Protein AF-A0A377R016-F1 (afdb_monomer)

InterPro domains:
  IPR007436 Protein of unknown function DUF485 [PF04341] (24-110)
  IPR052959 Inner membrane-associated protein [PTHR38598] (18-114)

Radius of gyration: 26.68 Å; Cα contacts (8 Å, |Δi|>4): 31; chains: 1; bounding box: 74×25×72 Å

Mean predicted aligned error: 13.68 Å

pLDDT: mean 70.54, std 10.06, range [37.16, 86.94]

Sequence (119 aa):
MNTKNTDQKARQEQEKARAARVLAHPAFRAMARQKAWLGWGFSISVFAVYTAYIWIIGTSPQTLAAKVSPGGVTTWGIWVGMFVIVFSFLITLVYVWLANGKFEEMTQEAVRETLSGEK

Secondary structure (DSSP, 8-state):
--HHHHHHHHHHHHHHHHHHHHHHSHHHHHHHHHHHHHHHHHHHHHHHHHHHHHHHHHH-HHHHHSBSSTT-S-BHHHHHHHHHHHHHHHHHHHHHHHHHHHHHHHHHHHHHHHHHTT-

Organism: NCBI:txid265175

Structure (mmCIF, N/CA/C/O backbone):
data_AF-A0A377R016-F1
#
_entry.id   AF-A0A377R016-F1
#
loop_
_atom_site.group_PDB
_atom_site.id
_atom_site.type_symbol
_atom_site.label_atom_id
_atom_site.label_alt_id
_atom_site.label_comp_id
_atom_site.label_asym_id
_atom_site.label_entity_id
_atom_site.label_seq_id
_atom_site.pdbx_PDB_ins_code
_atom_site.Cartn_x
_atom_site.Cartn_y
_atom_site.Cartn_z
_atom_site.occupancy
_atom_site.B_iso_or_equiv
_atom_site.auth_seq_id
_atom_site.auth_comp_id
_atom_site.auth_asym_id
_atom_site.auth_atom_id
_atom_site.pdbx_PDB_model_num
ATOM 1 N N . MET A 1 1 ? 51.949 15.400 -20.022 1.00 55.50 1 MET A N 1
ATOM 2 C CA . MET A 1 1 ? 50.472 15.279 -20.015 1.00 55.50 1 MET A CA 1
ATOM 3 C C . MET A 1 1 ? 50.129 13.791 -20.052 1.00 55.50 1 MET A C 1
ATOM 5 O O . MET A 1 1 ? 50.694 13.093 -20.880 1.00 55.50 1 MET A O 1
ATOM 9 N N . ASN A 1 2 ? 49.340 13.278 -19.103 1.00 60.81 2 ASN A N 1
ATOM 10 C CA . ASN A 1 2 ? 49.176 11.835 -18.858 1.00 60.81 2 ASN A CA 1
ATOM 11 C C . ASN A 1 2 ? 48.079 11.220 -19.750 1.00 60.81 2 ASN A C 1
ATOM 13 O O . ASN A 1 2 ? 46.894 11.437 -19.505 1.00 60.81 2 ASN A O 1
ATOM 17 N N . THR A 1 3 ? 48.478 10.428 -20.746 1.00 69.69 3 THR A N 1
ATOM 18 C CA . THR A 1 3 ? 47.610 9.747 -21.727 1.00 69.69 3 THR A CA 1
ATOM 19 C C . THR A 1 3 ? 46.559 8.833 -21.096 1.00 69.69 3 THR A C 1
ATOM 21 O O . THR A 1 3 ? 45.429 8.794 -21.575 1.00 69.69 3 THR A O 1
ATOM 24 N N . LYS A 1 4 ? 46.857 8.188 -19.957 1.00 67.69 4 LYS A N 1
ATOM 25 C CA . LYS A 1 4 ? 45.878 7.339 -19.249 1.00 67.69 4 LYS A CA 1
ATOM 26 C C . LYS A 1 4 ? 44.661 8.122 -18.742 1.00 67.69 4 LYS A C 1
ATOM 28 O O . LYS A 1 4 ? 43.565 7.577 -18.676 1.00 67.69 4 LYS A O 1
ATOM 33 N N . ASN A 1 5 ? 44.847 9.396 -18.391 1.00 70.62 5 ASN A N 1
ATOM 34 C CA . ASN A 1 5 ? 43.780 10.246 -17.856 1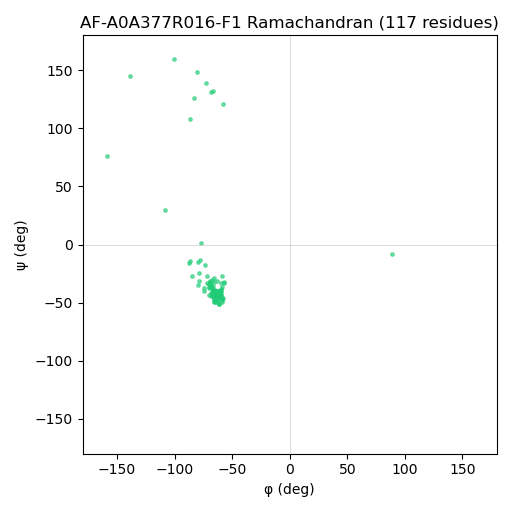.00 70.62 5 ASN A CA 1
ATOM 35 C C . ASN A 1 5 ? 42.867 10.772 -18.982 1.00 70.62 5 ASN A C 1
ATOM 37 O O . ASN A 1 5 ? 41.662 10.930 -18.798 1.00 70.62 5 ASN A O 1
ATOM 41 N N . THR A 1 6 ? 43.433 10.979 -20.175 1.00 77.94 6 THR A N 1
ATOM 42 C CA . THR A 1 6 ? 42.690 11.357 -21.384 1.00 77.94 6 THR A CA 1
ATOM 43 C C . THR A 1 6 ? 41.784 10.219 -21.859 1.00 77.94 6 THR A C 1
ATOM 45 O O . THR A 1 6 ? 40.603 10.449 -22.115 1.00 77.94 6 THR A O 1
ATOM 48 N N . ASP A 1 7 ? 42.291 8.982 -21.875 1.00 80.25 7 ASP A N 1
ATOM 49 C CA . ASP A 1 7 ? 41.506 7.803 -22.267 1.00 80.25 7 ASP A CA 1
ATOM 50 C C . ASP A 1 7 ? 40.399 7.464 -21.256 1.00 80.25 7 ASP A C 1
ATOM 52 O O . ASP A 1 7 ? 39.298 7.069 -21.645 1.00 80.25 7 ASP A O 1
ATOM 56 N N . GLN A 1 8 ? 40.649 7.648 -19.954 1.00 80.19 8 GLN A N 1
ATOM 57 C CA . GLN A 1 8 ? 39.619 7.474 -18.922 1.00 80.19 8 GLN A CA 1
ATOM 58 C C . GLN A 1 8 ? 38.514 8.531 -19.022 1.00 80.19 8 GLN A C 1
ATOM 60 O O . GLN A 1 8 ? 37.336 8.181 -18.922 1.00 80.19 8 GLN A O 1
ATOM 65 N N . LYS A 1 9 ? 38.866 9.798 -19.281 1.00 79.75 9 LYS A N 1
ATOM 66 C CA . LYS A 1 9 ? 37.877 10.856 -19.535 1.00 79.75 9 LYS A CA 1
ATOM 67 C C . LYS A 1 9 ? 37.029 10.563 -20.771 1.00 79.75 9 LYS A C 1
ATOM 69 O O . LYS A 1 9 ? 35.808 10.661 -20.689 1.00 79.75 9 LYS A O 1
ATOM 74 N N . ALA A 1 10 ? 37.648 10.142 -21.874 1.00 82.94 10 ALA A N 1
ATOM 75 C CA . ALA A 1 10 ? 36.932 9.806 -23.104 1.00 82.94 10 ALA A CA 1
ATOM 76 C C . ALA A 1 10 ? 35.955 8.630 -22.907 1.00 82.94 10 ALA A C 1
ATOM 78 O O . ALA A 1 10 ? 34.822 8.675 -23.389 1.00 82.94 10 ALA A O 1
ATOM 79 N N . ARG A 1 11 ? 36.349 7.601 -22.142 1.00 82.62 11 ARG A N 1
ATOM 80 C CA . ARG A 1 11 ? 35.460 6.482 -21.778 1.00 82.62 11 ARG A CA 1
ATOM 81 C C . ARG A 1 11 ? 34.303 6.927 -20.883 1.00 82.62 11 ARG A C 1
ATOM 83 O O . ARG A 1 11 ? 33.171 6.537 -21.144 1.00 82.62 11 ARG A O 1
ATOM 90 N N . GLN A 1 12 ? 34.555 7.782 -19.890 1.00 81.50 12 GLN A N 1
ATOM 91 C CA . GLN A 1 12 ? 33.501 8.331 -19.028 1.00 81.50 12 GLN A CA 1
ATOM 92 C C . GLN A 1 12 ? 32.507 9.211 -19.795 1.00 81.50 12 GLN A C 1
ATOM 94 O O . GLN A 1 12 ? 31.306 9.145 -19.541 1.00 81.50 12 GLN A O 1
ATOM 99 N N . GLU A 1 13 ? 32.975 10.033 -20.735 1.00 82.44 13 GLU A N 1
ATOM 100 C CA . GLU A 1 13 ? 32.094 10.832 -21.593 1.00 82.44 13 GLU A CA 1
ATOM 101 C C . GLU A 1 13 ? 31.264 9.949 -22.528 1.00 82.44 13 GLU A C 1
ATOM 103 O O . GLU A 1 13 ? 30.061 10.174 -22.670 1.00 82.44 13 GLU A O 1
ATOM 108 N N . GLN A 1 14 ? 31.857 8.893 -23.095 1.00 83.19 14 GLN A N 1
ATOM 109 C CA . GLN A 1 14 ? 31.119 7.916 -23.896 1.00 83.19 14 GLN A CA 1
ATOM 110 C C . GLN A 1 14 ? 30.087 7.134 -23.076 1.00 83.19 14 GLN A C 1
ATOM 112 O O . GLN A 1 14 ? 28.970 6.932 -23.552 1.00 83.19 14 GLN A O 1
ATOM 117 N N . GLU A 1 15 ? 30.412 6.714 -21.852 1.00 80.56 15 GLU A N 1
ATOM 118 C CA . GLU A 1 15 ? 29.458 6.049 -20.957 1.00 80.56 15 GLU A CA 1
ATOM 119 C C . GLU A 1 15 ? 28.306 6.976 -20.571 1.00 80.56 15 GLU A C 1
ATOM 121 O O . GLU A 1 15 ? 27.146 6.570 -20.651 1.00 80.56 15 GLU A O 1
ATOM 126 N N . LYS A 1 16 ? 28.591 8.244 -20.248 1.00 82.25 16 LYS A N 1
ATOM 127 C CA . LYS A 1 16 ? 27.555 9.252 -19.977 1.00 82.25 16 LYS A CA 1
ATOM 128 C C . LYS A 1 16 ? 26.672 9.506 -21.197 1.00 82.25 16 LYS A C 1
ATOM 130 O O . LYS A 1 16 ? 25.455 9.573 -21.052 1.00 82.25 16 LYS A O 1
ATOM 135 N N . ALA A 1 17 ? 27.250 9.598 -22.395 1.00 81.31 17 ALA A N 1
ATOM 136 C CA . ALA A 1 17 ? 26.498 9.784 -23.636 1.00 81.31 17 ALA A CA 1
ATOM 137 C C . ALA A 1 17 ? 25.632 8.559 -23.984 1.00 81.31 17 ALA A C 1
ATOM 139 O O . ALA A 1 17 ? 24.493 8.709 -24.434 1.00 81.31 17 ALA A O 1
ATOM 140 N N . ARG A 1 18 ? 26.136 7.342 -23.732 1.00 77.94 18 ARG A N 1
ATOM 141 C CA . ARG A 1 18 ? 25.364 6.096 -23.870 1.00 77.94 18 ARG A CA 1
ATOM 142 C C . ARG A 1 18 ? 24.221 6.035 -22.862 1.00 77.94 18 ARG A C 1
ATOM 144 O O . ARG A 1 18 ? 23.090 5.782 -23.266 1.00 77.94 18 ARG A O 1
ATOM 151 N N . ALA A 1 19 ? 24.483 6.335 -21.591 1.00 75.50 19 ALA A N 1
ATOM 152 C CA . ALA A 1 19 ? 23.454 6.404 -20.557 1.00 75.50 19 ALA A CA 1
ATOM 153 C C . ALA A 1 19 ? 22.379 7.443 -20.916 1.00 75.50 19 ALA A C 1
ATOM 155 O O . ALA A 1 19 ? 21.193 7.122 -20.910 1.00 75.50 19 ALA A O 1
ATOM 156 N N . ALA A 1 20 ? 22.777 8.647 -21.335 1.00 75.56 20 ALA A N 1
ATOM 157 C CA . ALA A 1 20 ? 21.854 9.697 -21.764 1.00 75.56 20 ALA A CA 1
ATOM 158 C C . ALA A 1 20 ? 20.984 9.272 -22.961 1.00 75.56 20 ALA A C 1
ATOM 160 O O . ALA A 1 20 ? 19.791 9.565 -22.975 1.00 75.56 20 ALA A O 1
ATOM 161 N N . ARG A 1 21 ? 21.538 8.530 -23.933 1.00 71.69 21 ARG A N 1
ATOM 162 C CA . ARG A 1 21 ? 20.762 7.955 -25.049 1.00 71.69 21 ARG A CA 1
ATOM 163 C C . ARG A 1 21 ? 19.737 6.921 -24.590 1.00 71.69 21 ARG A C 1
ATOM 165 O O . ARG A 1 21 ? 18.616 6.934 -25.088 1.00 71.69 21 ARG A O 1
ATOM 172 N N . VAL A 1 22 ? 20.100 6.054 -23.647 1.00 69.12 22 VAL A N 1
ATOM 173 C CA . VAL A 1 22 ? 19.178 5.058 -23.075 1.00 69.12 22 VAL A CA 1
ATOM 174 C C . VAL A 1 22 ? 18.053 5.748 -22.296 1.00 69.12 22 VAL A C 1
ATOM 176 O O . VAL A 1 22 ? 16.887 5.411 -22.479 1.00 69.12 22 VAL A O 1
ATOM 179 N N . LEU A 1 23 ? 18.379 6.769 -21.500 1.00 63.47 23 LEU A N 1
ATOM 180 C CA . LEU A 1 23 ? 17.412 7.587 -20.757 1.00 63.47 23 LEU A CA 1
ATOM 181 C C . LEU A 1 23 ? 16.488 8.415 -21.670 1.00 63.47 23 LEU A C 1
ATOM 183 O O . LEU A 1 23 ? 15.327 8.638 -21.326 1.00 63.47 23 LEU A O 1
ATOM 187 N N . ALA A 1 24 ? 16.979 8.857 -22.831 1.00 65.81 24 ALA A N 1
ATOM 188 C CA . ALA A 1 24 ? 16.192 9.578 -23.831 1.00 65.81 24 ALA A CA 1
ATOM 189 C C . ALA A 1 24 ? 15.284 8.659 -24.669 1.00 65.81 24 ALA A C 1
ATOM 191 O O . ALA A 1 24 ? 14.386 9.154 -25.354 1.00 65.81 24 ALA A O 1
ATOM 192 N N . HIS A 1 25 ? 15.491 7.338 -24.618 1.00 68.69 25 HIS A N 1
ATOM 193 C CA . HIS A 1 25 ? 14.709 6.393 -25.403 1.00 68.69 25 HIS A CA 1
ATOM 194 C C . HIS A 1 25 ? 13.244 6.376 -24.920 1.00 68.69 25 HIS A C 1
ATOM 196 O O . HIS A 1 25 ? 12.992 6.260 -23.714 1.00 68.69 25 HIS A O 1
ATOM 202 N N . PRO A 1 26 ? 12.251 6.456 -25.827 1.00 60.53 26 PRO A N 1
ATOM 203 C CA . PRO A 1 26 ? 10.831 6.524 -25.463 1.00 60.53 26 PRO A CA 1
ATOM 204 C C . PRO A 1 26 ? 10.372 5.340 -24.596 1.00 60.53 26 PRO A C 1
ATOM 206 O O . PRO A 1 26 ? 9.584 5.530 -23.671 1.00 60.53 26 PRO A O 1
ATOM 209 N N . ALA A 1 27 ? 10.959 4.157 -24.804 1.00 63.06 27 ALA A N 1
ATOM 210 C CA . ALA A 1 27 ? 10.735 2.968 -23.978 1.00 63.06 27 ALA A CA 1
ATOM 211 C C . ALA A 1 27 ? 11.098 3.175 -22.490 1.00 63.06 27 ALA A C 1
ATOM 213 O O . ALA A 1 27 ? 10.390 2.706 -21.601 1.00 63.06 27 ALA A O 1
ATOM 214 N N . PHE A 1 28 ? 12.161 3.931 -22.188 1.00 60.62 28 PHE A N 1
ATOM 215 C CA . PHE A 1 28 ? 12.591 4.201 -20.810 1.00 60.62 28 PHE A CA 1
ATOM 216 C C . PHE A 1 28 ? 11.680 5.211 -20.107 1.00 60.62 28 PHE A C 1
ATOM 218 O O . PHE A 1 28 ? 11.351 5.048 -18.930 1.00 60.62 28 PHE A O 1
ATOM 225 N N . ARG A 1 29 ? 11.199 6.227 -20.838 1.00 59.59 29 ARG A N 1
ATOM 226 C CA . ARG A 1 29 ? 10.188 7.168 -20.325 1.00 59.59 29 ARG A CA 1
ATOM 227 C C . ARG A 1 29 ? 8.842 6.487 -20.081 1.00 59.59 29 ARG A C 1
ATOM 229 O O . ARG A 1 29 ? 8.183 6.828 -19.100 1.00 59.59 29 ARG A O 1
ATOM 236 N N . ALA A 1 30 ? 8.456 5.522 -20.918 1.00 62.75 30 ALA A N 1
ATOM 237 C CA . ALA A 1 30 ? 7.263 4.704 -20.702 1.00 62.75 30 ALA A CA 1
ATOM 238 C C . ALA A 1 30 ? 7.383 3.866 -19.415 1.00 62.75 30 ALA A C 1
ATOM 240 O O . ALA A 1 30 ? 6.516 3.964 -18.547 1.00 62.75 30 ALA A O 1
ATOM 241 N N . MET A 1 31 ? 8.512 3.174 -19.216 1.00 60.94 31 MET A N 1
ATOM 242 C CA . MET A 1 31 ? 8.796 2.424 -17.981 1.00 60.94 31 MET A CA 1
ATOM 243 C C . MET A 1 31 ? 8.818 3.313 -16.725 1.00 60.94 31 MET A C 1
ATOM 245 O O . MET A 1 31 ? 8.278 2.945 -15.679 1.00 60.94 31 MET A O 1
ATOM 249 N N . ALA A 1 32 ? 9.416 4.506 -16.807 1.00 62.84 32 ALA A N 1
ATOM 250 C CA . ALA A 1 32 ? 9.461 5.445 -15.684 1.00 62.84 32 ALA A CA 1
ATOM 251 C C . ALA A 1 32 ? 8.066 5.988 -15.323 1.00 62.84 32 ALA A C 1
ATOM 253 O O . ALA A 1 32 ? 7.714 6.069 -14.144 1.00 62.84 32 ALA A O 1
ATOM 254 N N . ARG A 1 33 ? 7.242 6.316 -16.328 1.00 59.12 33 ARG A N 1
ATOM 255 C CA . ARG A 1 33 ? 5.868 6.805 -16.126 1.00 59.12 33 ARG A CA 1
ATOM 256 C C . ARG A 1 33 ? 4.944 5.706 -15.584 1.00 59.12 33 ARG A C 1
ATOM 258 O O . ARG A 1 33 ? 4.081 6.005 -14.762 1.00 59.12 33 ARG A O 1
ATOM 265 N N . GLN A 1 34 ? 5.183 4.450 -15.961 1.00 58.47 34 GLN A N 1
ATOM 266 C CA . GLN A 1 34 ? 4.497 3.271 -15.419 1.00 58.47 34 GLN A CA 1
ATOM 267 C C . GLN A 1 34 ? 4.816 3.042 -13.938 1.00 58.47 34 GLN A C 1
ATOM 269 O O . GLN A 1 34 ? 3.899 2.920 -13.126 1.00 58.47 34 GLN A O 1
ATOM 274 N N . LYS A 1 35 ? 6.100 3.071 -13.553 1.00 63.44 35 LYS A N 1
ATOM 275 C CA . LYS A 1 35 ? 6.500 2.972 -12.137 1.00 63.44 35 LYS A CA 1
ATOM 276 C C . LYS A 1 35 ? 5.912 4.103 -11.293 1.00 63.44 35 LYS A C 1
ATOM 278 O O . LYS A 1 35 ? 5.478 3.865 -10.169 1.00 63.44 35 LYS A O 1
ATOM 283 N N . ALA A 1 36 ? 5.862 5.317 -11.845 1.00 63.06 36 ALA A N 1
ATOM 284 C CA . ALA A 1 36 ? 5.291 6.472 -11.164 1.00 63.06 36 ALA A CA 1
ATOM 285 C C . ALA A 1 36 ? 3.778 6.327 -10.936 1.00 63.06 36 ALA A C 1
ATOM 287 O O . ALA A 1 36 ? 3.308 6.627 -9.844 1.00 63.06 36 ALA A O 1
ATOM 288 N N . TRP A 1 37 ? 3.018 5.833 -11.917 1.00 62.81 37 TRP A N 1
ATOM 289 C CA . TRP A 1 37 ? 1.575 5.616 -11.758 1.00 62.81 37 TRP A CA 1
ATOM 290 C C . TRP A 1 37 ? 1.243 4.496 -10.768 1.00 62.81 37 TRP A C 1
ATOM 292 O O . TRP A 1 37 ? 0.304 4.647 -9.986 1.00 62.81 37 TRP A O 1
ATOM 302 N N . LEU A 1 38 ? 2.037 3.419 -10.734 1.00 62.03 38 LEU A N 1
ATOM 303 C CA . LEU A 1 38 ? 1.882 2.389 -9.703 1.00 62.03 38 LEU A CA 1
ATOM 304 C C . LEU A 1 38 ? 2.198 2.913 -8.303 1.00 62.03 38 LEU A C 1
ATOM 306 O O . LEU A 1 38 ? 1.428 2.684 -7.371 1.00 62.03 38 LEU A O 1
ATOM 310 N N . GLY A 1 39 ? 3.301 3.651 -8.166 1.00 66.25 39 GLY A N 1
ATOM 311 C CA . GLY A 1 39 ? 3.685 4.252 -6.891 1.00 66.25 39 GLY A CA 1
ATOM 312 C C . GLY A 1 39 ? 2.642 5.248 -6.383 1.00 66.25 39 GLY A C 1
ATOM 313 O O . GLY A 1 39 ? 2.288 5.219 -5.207 1.00 66.25 39 GLY A O 1
ATOM 314 N N . TRP A 1 40 ? 2.089 6.084 -7.268 1.00 65.94 40 TRP A N 1
ATOM 315 C CA . TRP A 1 40 ? 1.061 7.063 -6.906 1.00 65.94 40 TRP A CA 1
ATOM 316 C C . TRP A 1 40 ? -0.264 6.417 -6.490 1.00 65.94 40 TRP A C 1
ATOM 318 O O . TRP A 1 40 ? -0.851 6.846 -5.497 1.00 65.94 40 TRP A O 1
ATOM 328 N N . GLY A 1 41 ? -0.716 5.368 -7.187 1.00 68.94 41 GLY A N 1
ATOM 329 C CA . GLY A 1 41 ? -1.932 4.639 -6.809 1.00 68.94 41 GLY A CA 1
ATOM 330 C C . GLY A 1 41 ? -1.824 4.007 -5.418 1.00 68.94 41 GLY A C 1
ATOM 331 O O . GLY A 1 41 ? -2.734 4.151 -4.598 1.00 68.94 41 GLY A O 1
ATOM 332 N N . PHE A 1 42 ? -0.681 3.384 -5.118 1.00 69.06 42 PHE A N 1
ATOM 333 C CA . PHE A 1 42 ? -0.401 2.834 -3.790 1.00 69.06 42 PHE A CA 1
ATOM 334 C C . PHE A 1 42 ? -0.357 3.925 -2.717 1.00 69.06 42 PHE A C 1
ATOM 336 O O . PHE A 1 42 ? -1.010 3.809 -1.680 1.00 69.06 42 PHE A O 1
ATOM 343 N N . SER A 1 43 ? 0.361 5.018 -2.990 1.00 73.06 43 SER A N 1
ATOM 344 C CA . SER A 1 43 ? 0.543 6.110 -2.034 1.00 73.06 43 SER A CA 1
ATOM 345 C C . SER A 1 43 ? -0.779 6.801 -1.682 1.00 73.06 43 SER A C 1
ATOM 347 O O . SER A 1 43 ? -1.022 7.073 -0.508 1.00 73.06 43 SER A O 1
ATOM 349 N N . ILE A 1 44 ? -1.658 7.039 -2.666 1.00 76.19 44 ILE A N 1
ATOM 350 C CA . ILE A 1 44 ? -3.003 7.594 -2.430 1.00 76.19 44 ILE A CA 1
ATOM 351 C C . ILE A 1 44 ? -3.876 6.602 -1.656 1.00 76.19 44 ILE A C 1
ATOM 353 O O . ILE A 1 44 ? -4.603 7.009 -0.753 1.00 76.19 44 ILE A O 1
ATOM 357 N N . SER A 1 45 ? -3.796 5.309 -1.975 1.00 73.88 45 SER A N 1
ATOM 358 C CA . SER A 1 45 ? -4.612 4.285 -1.311 1.00 73.88 45 SER A CA 1
ATOM 359 C C . SER A 1 45 ? -4.266 4.162 0.171 1.00 73.88 45 SER A C 1
ATOM 361 O O . SER A 1 45 ? -5.155 4.234 1.018 1.00 73.88 45 SER A O 1
ATOM 363 N N . VAL A 1 46 ? -2.974 4.046 0.501 1.00 76.19 46 VAL A N 1
ATOM 364 C CA . VAL A 1 46 ? -2.508 3.998 1.896 1.00 76.19 46 VAL A CA 1
ATOM 365 C C . VAL A 1 46 ? -2.891 5.279 2.638 1.00 76.19 46 VAL A C 1
ATOM 367 O O . VAL A 1 46 ? -3.382 5.204 3.764 1.00 76.19 46 VAL A O 1
ATOM 370 N N . PHE A 1 47 ? -2.738 6.444 1.997 1.00 83.31 47 PHE A N 1
ATOM 371 C CA . PHE A 1 47 ? -3.153 7.724 2.570 1.00 83.31 47 PHE A CA 1
ATOM 372 C C . PHE A 1 47 ? -4.656 7.749 2.887 1.00 83.31 47 PHE A C 1
ATOM 374 O O . PHE A 1 47 ? -5.033 8.050 4.015 1.00 83.31 47 PHE A O 1
ATOM 381 N N . ALA A 1 48 ? -5.511 7.357 1.939 1.00 79.06 48 ALA A N 1
ATOM 382 C CA . ALA A 1 48 ? -6.960 7.340 2.125 1.00 79.06 48 ALA A CA 1
ATOM 383 C C . ALA A 1 48 ? -7.398 6.400 3.262 1.00 79.06 48 ALA A C 1
ATOM 385 O O . ALA A 1 48 ? -8.212 6.792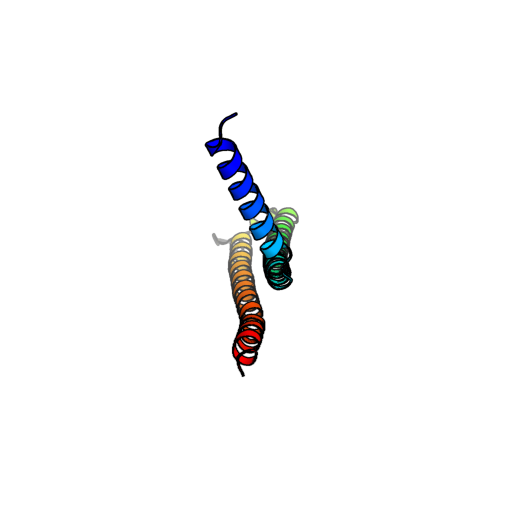 4.099 1.00 79.06 48 ALA A O 1
ATOM 386 N N . VAL A 1 49 ? -6.831 5.188 3.334 1.00 75.75 49 VAL A N 1
ATOM 387 C CA . VAL A 1 49 ? -7.123 4.224 4.411 1.00 75.75 49 VAL A CA 1
ATOM 388 C C . VAL A 1 49 ? -6.705 4.775 5.768 1.00 75.75 49 VAL A C 1
ATOM 390 O O . VAL A 1 49 ? -7.478 4.717 6.725 1.00 75.75 49 VAL A O 1
ATOM 393 N N . TYR A 1 50 ? -5.498 5.332 5.855 1.00 81.56 50 TYR A N 1
ATOM 394 C CA . TYR A 1 50 ? -4.966 5.857 7.106 1.00 81.56 50 TYR A CA 1
ATOM 395 C C . TYR A 1 50 ? -5.761 7.072 7.600 1.00 81.56 50 TYR A C 1
ATOM 397 O O . TYR A 1 50 ? -6.130 7.135 8.775 1.00 81.56 50 TYR A O 1
ATOM 405 N N . THR A 1 51 ? -6.099 8.001 6.701 1.00 81.69 51 THR A N 1
ATOM 406 C CA . THR A 1 51 ? -6.955 9.150 7.017 1.00 81.69 51 THR A CA 1
ATOM 407 C C . THR A 1 51 ? -8.343 8.704 7.468 1.00 81.69 51 THR A C 1
ATOM 409 O O . THR A 1 51 ? -8.819 9.193 8.491 1.00 81.69 51 THR A O 1
ATOM 412 N N . ALA A 1 52 ? -8.976 7.752 6.775 1.00 77.44 52 ALA A N 1
ATOM 413 C CA . ALA A 1 52 ? -10.279 7.220 7.177 1.00 77.44 52 ALA A CA 1
ATOM 414 C C . ALA A 1 52 ? -10.226 6.567 8.569 1.00 77.4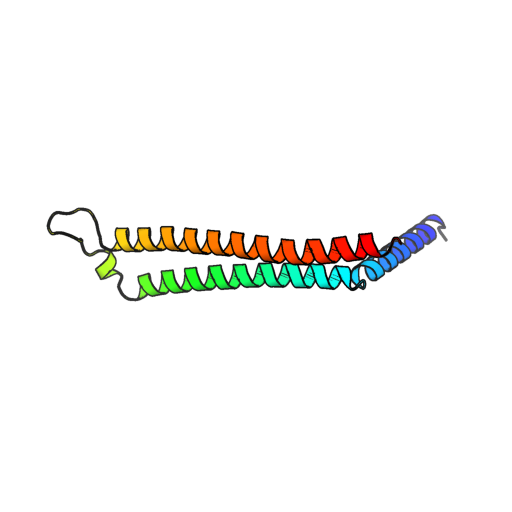4 52 ALA A C 1
ATOM 416 O O . ALA A 1 52 ? -11.091 6.824 9.405 1.00 77.44 52 ALA A O 1
ATOM 417 N N . TYR A 1 53 ? -9.183 5.781 8.850 1.00 74.88 53 TYR A N 1
ATOM 418 C CA . TYR A 1 53 ? -8.997 5.129 10.146 1.00 74.88 53 TYR A CA 1
ATOM 419 C C . TYR A 1 53 ? -8.839 6.132 11.295 1.00 74.88 53 TYR A C 1
ATOM 421 O O . TYR A 1 53 ? -9.550 6.043 12.299 1.00 74.88 53 TYR A O 1
ATOM 429 N N . ILE A 1 54 ? -7.949 7.118 11.140 1.00 81.12 54 ILE A N 1
ATOM 430 C CA . ILE A 1 54 ? -7.746 8.162 12.155 1.00 81.12 54 ILE A CA 1
ATOM 431 C C . ILE A 1 54 ? -9.018 8.978 12.358 1.00 81.12 54 ILE A C 1
ATOM 433 O O . ILE A 1 54 ? -9.351 9.310 13.495 1.00 81.12 54 ILE A O 1
ATOM 437 N N . TRP A 1 55 ? -9.737 9.295 11.281 1.00 81.62 55 TRP A N 1
ATOM 438 C CA . TRP A 1 55 ? -10.954 10.089 11.376 1.00 81.62 55 TRP A CA 1
ATOM 439 C C . TRP A 1 55 ? -12.039 9.370 12.186 1.00 81.62 55 TRP A C 1
ATOM 441 O O . TRP A 1 55 ? -12.615 9.975 13.089 1.00 81.62 55 TRP A O 1
ATOM 451 N N . ILE A 1 56 ? -12.221 8.062 11.960 1.00 73.19 56 ILE A N 1
ATOM 452 C CA . ILE A 1 56 ? -13.132 7.209 12.742 1.00 73.19 56 ILE A CA 1
ATOM 453 C C . ILE A 1 56 ? -12.756 7.21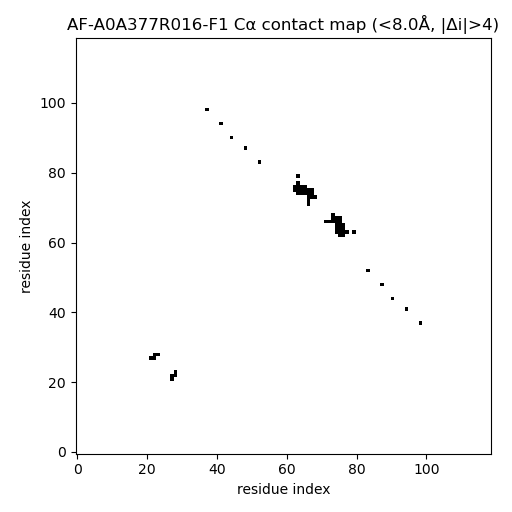8 14.231 1.00 73.19 56 ILE A C 1
ATOM 455 O O . ILE A 1 56 ? -13.622 7.425 15.085 1.00 73.19 56 ILE A O 1
ATOM 459 N N . ILE A 1 57 ? -11.468 7.044 14.554 1.00 73.38 57 ILE A N 1
ATOM 460 C CA . ILE A 1 57 ? -10.985 7.074 15.946 1.00 73.38 57 ILE A CA 1
ATOM 461 C C . ILE A 1 57 ? -11.227 8.446 16.586 1.00 73.38 57 ILE A C 1
ATOM 463 O O . ILE A 1 57 ? -11.651 8.524 17.740 1.00 73.38 57 ILE A O 1
ATOM 467 N N . GLY A 1 58 ? -10.960 9.521 15.844 1.00 77.69 58 GLY A N 1
ATOM 468 C CA . GLY A 1 58 ? -11.053 10.892 16.337 1.00 77.69 58 GLY A CA 1
ATOM 469 C C . GLY A 1 58 ? -12.483 11.340 16.629 1.00 77.69 58 GLY A C 1
ATOM 470 O O . GLY A 1 58 ? -12.695 12.108 17.565 1.00 77.69 58 GLY A O 1
ATOM 471 N N . THR A 1 59 ? -13.473 10.853 15.874 1.00 72.44 59 THR A N 1
ATOM 472 C CA . THR A 1 59 ? -14.864 11.292 16.049 1.00 72.44 59 THR A CA 1
ATOM 473 C C . THR A 1 59 ? -15.532 10.787 17.327 1.00 72.44 59 THR A C 1
ATOM 475 O O . THR A 1 59 ? -16.373 11.503 17.868 1.00 72.44 59 THR A O 1
ATOM 478 N N . SER A 1 60 ? -15.222 9.586 17.834 1.00 67.88 60 SER A N 1
ATOM 479 C CA . SER A 1 60 ? -15.925 9.045 19.016 1.00 67.88 60 SER A CA 1
ATOM 480 C C . SER A 1 60 ? -15.132 7.952 19.761 1.00 67.88 60 SER A C 1
ATOM 482 O O . SER A 1 60 ? -15.454 6.763 19.690 1.00 67.88 60 SER A O 1
ATOM 484 N N . PRO A 1 61 ? -14.103 8.315 20.544 1.00 69.38 61 PRO A N 1
ATOM 485 C CA . PRO A 1 61 ? -13.322 7.347 21.316 1.00 69.38 61 PRO A CA 1
ATOM 486 C C . PRO A 1 61 ? -14.140 6.656 22.422 1.00 69.38 61 PRO A C 1
ATOM 488 O O . PRO A 1 61 ? -13.883 5.495 22.743 1.00 69.38 61 PRO A O 1
ATOM 491 N N . GLN A 1 62 ? -15.167 7.317 22.977 1.00 68.94 62 GLN A N 1
ATOM 492 C CA . GLN A 1 62 ? -16.000 6.719 24.030 1.00 68.94 62 GLN A CA 1
ATOM 493 C C . GLN A 1 62 ? -16.879 5.577 23.503 1.00 68.94 62 GLN A C 1
ATOM 495 O O . GLN A 1 62 ? -17.113 4.608 24.223 1.00 68.94 62 GLN A O 1
ATOM 500 N N . THR A 1 63 ? -17.316 5.632 22.239 1.00 66.75 63 THR A N 1
ATOM 501 C CA . THR A 1 63 ? -18.055 4.521 21.620 1.00 66.75 63 THR A CA 1
ATOM 502 C C . THR A 1 63 ? -17.173 3.305 21.382 1.00 66.75 63 THR A C 1
ATOM 504 O O . THR A 1 63 ? -17.660 2.193 21.537 1.00 66.75 63 THR A O 1
ATOM 507 N N . LEU A 1 64 ? -15.872 3.465 21.099 1.00 63.62 64 LEU A N 1
ATOM 508 C CA . LEU A 1 64 ? -14.963 2.312 21.007 1.00 63.62 64 LEU A CA 1
ATOM 509 C C . LEU A 1 64 ? -14.746 1.627 22.362 1.00 63.62 64 LEU A C 1
ATOM 511 O O . LEU A 1 64 ? -14.539 0.415 22.397 1.00 63.62 64 LEU A O 1
ATOM 515 N N . ALA A 1 65 ? -14.803 2.385 23.461 1.00 67.06 65 ALA A N 1
ATOM 516 C CA . ALA A 1 65 ? -14.724 1.856 24.823 1.00 67.06 65 ALA A CA 1
ATOM 517 C C . ALA A 1 65 ? -16.059 1.266 25.318 1.00 67.06 65 ALA A C 1
ATOM 519 O O . ALA A 1 65 ? -16.082 0.533 26.310 1.00 67.06 65 ALA A O 1
ATOM 520 N N . ALA A 1 66 ? -17.169 1.554 24.630 1.00 75.44 66 ALA A N 1
ATOM 521 C CA . ALA A 1 66 ? -18.474 1.019 24.976 1.00 75.44 66 ALA A CA 1
ATOM 522 C C . ALA A 1 66 ? -18.526 -0.495 24.721 1.00 75.44 66 ALA A C 1
ATOM 524 O O . ALA A 1 66 ? -18.155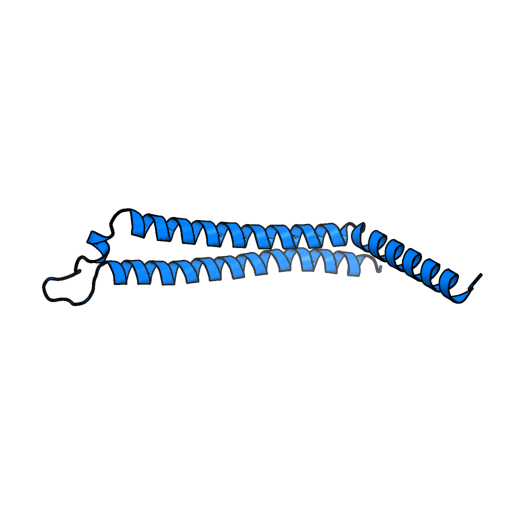 -1.003 23.656 1.00 75.44 66 ALA A O 1
ATOM 525 N N . LYS A 1 67 ? -19.004 -1.226 25.729 1.00 78.06 67 LYS A N 1
ATOM 526 C CA . LYS A 1 67 ? -19.220 -2.673 25.657 1.00 78.06 67 LYS A CA 1
ATOM 527 C C . LYS A 1 67 ? -20.428 -2.967 24.772 1.00 78.06 67 LYS A C 1
ATOM 529 O O . LYS A 1 67 ? -21.444 -2.284 24.868 1.00 78.06 67 LYS A O 1
ATOM 534 N N . VAL A 1 68 ? -20.321 -4.003 23.943 1.00 75.00 68 VAL A N 1
ATOM 535 C CA . VAL A 1 68 ? -21.396 -4.412 23.020 1.00 75.00 68 VAL A CA 1
ATOM 536 C C . VAL A 1 68 ? -22.568 -5.063 23.769 1.00 75.00 68 VAL A C 1
ATOM 538 O O . VAL A 1 68 ? -23.705 -4.975 23.323 1.00 75.00 68 VAL A O 1
ATOM 541 N N . SER A 1 69 ? -22.311 -5.679 24.930 1.00 75.12 69 SER A N 1
ATOM 542 C CA . SER A 1 69 ? -23.326 -6.318 25.779 1.00 75.12 69 SER A CA 1
ATOM 543 C C . SER A 1 69 ? -23.084 -6.020 27.264 1.00 75.12 69 SER A C 1
ATOM 545 O O . SER A 1 69 ? -21.920 -6.009 27.688 1.00 75.12 69 SER A O 1
ATOM 547 N N . PRO A 1 70 ? -24.139 -5.859 28.092 1.00 69.00 70 PRO A N 1
ATOM 548 C CA . PRO A 1 70 ? -24.005 -5.843 29.547 1.00 69.00 70 PRO A CA 1
ATOM 549 C C . PRO A 1 70 ? -23.355 -7.156 30.015 1.00 69.00 70 PRO A C 1
ATOM 551 O O . PRO A 1 70 ? -23.850 -8.236 29.708 1.00 69.00 70 PRO A O 1
ATOM 554 N N . GLY A 1 71 ? -22.202 -7.073 30.686 1.00 70.44 71 GLY A N 1
ATOM 555 C CA . GLY A 1 71 ? -21.420 -8.235 31.146 1.00 70.44 71 GLY A CA 1
ATOM 556 C C . GLY A 1 71 ? -20.393 -8.795 30.148 1.00 70.44 71 GLY A C 1
ATOM 557 O O . GLY A 1 71 ? -19.564 -9.616 30.531 1.00 70.44 71 GLY A O 1
ATOM 558 N N . GLY A 1 72 ? -20.387 -8.328 28.897 1.00 69.69 72 GLY A N 1
ATOM 559 C CA . GLY A 1 72 ? -19.413 -8.748 27.887 1.00 69.69 72 GLY A CA 1
ATOM 560 C C . GLY A 1 72 ? -18.067 -8.027 28.009 1.00 69.69 72 GLY A C 1
ATOM 561 O O . GLY A 1 72 ? -17.998 -6.859 28.395 1.00 69.69 72 GLY A O 1
ATOM 562 N N . VAL A 1 73 ? -16.986 -8.716 27.637 1.00 72.81 73 VAL A N 1
ATOM 563 C CA . VAL A 1 73 ? -15.632 -8.133 27.539 1.00 72.81 73 VAL A CA 1
ATOM 564 C C . VAL A 1 73 ? -15.364 -7.486 26.174 1.00 72.81 73 VAL A C 1
ATOM 566 O O . VAL A 1 73 ? -14.418 -6.716 26.034 1.00 72.81 73 VAL A O 1
ATOM 569 N N . THR A 1 74 ? -16.204 -7.765 25.173 1.00 78.12 74 THR A N 1
ATOM 570 C CA . THR A 1 74 ? -16.032 -7.281 23.799 1.00 78.12 74 THR A CA 1
ATOM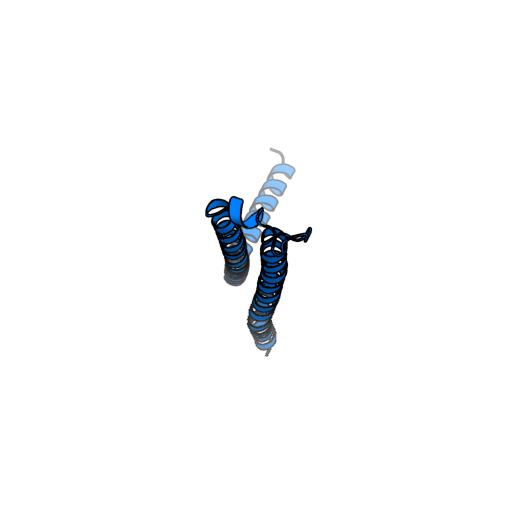 571 C C . THR A 1 74 ? -16.584 -5.867 23.633 1.00 78.12 74 THR A C 1
ATOM 573 O O . THR A 1 74 ? -17.751 -5.596 23.936 1.00 78.12 74 THR A O 1
ATOM 576 N N . THR A 1 75 ? -15.751 -4.961 23.125 1.00 84.50 75 THR A N 1
ATOM 577 C CA . THR A 1 75 ? -16.119 -3.570 22.855 1.00 84.50 75 THR A CA 1
ATOM 578 C C . THR A 1 75 ? -16.418 -3.343 21.379 1.00 84.50 75 THR A C 1
ATOM 580 O O . THR A 1 75 ? -15.977 -4.103 20.510 1.00 84.50 75 THR A O 1
ATOM 583 N N . TRP A 1 76 ? -17.146 -2.270 21.075 1.00 81.44 76 TRP A N 1
ATOM 584 C CA . TRP A 1 76 ? -17.355 -1.837 19.691 1.00 81.44 76 TRP A CA 1
ATOM 585 C C . TRP A 1 76 ? -16.034 -1.540 18.974 1.00 81.44 76 TRP A C 1
ATOM 587 O O . TRP A 1 76 ? -15.931 -1.754 17.768 1.00 81.44 76 TRP A O 1
ATOM 597 N N . GLY A 1 77 ? -14.990 -1.152 19.715 1.00 78.31 77 GLY A N 1
ATOM 598 C CA . GLY A 1 77 ? -13.651 -0.978 19.163 1.00 78.31 77 GLY A CA 1
ATOM 599 C C . GLY A 1 77 ? -13.062 -2.246 18.541 1.00 78.31 77 GLY A C 1
ATOM 600 O O . GLY A 1 77 ? -12.375 -2.147 17.529 1.00 78.31 77 GLY A O 1
ATOM 601 N N . ILE A 1 78 ? -13.375 -3.436 19.068 1.00 82.31 78 ILE A N 1
ATOM 602 C CA . ILE A 1 78 ? -12.904 -4.709 18.494 1.00 82.31 78 ILE A CA 1
ATOM 603 C C . ILE A 1 78 ? -13.564 -4.970 17.135 1.00 82.31 78 ILE A C 1
ATOM 605 O O . ILE A 1 78 ? -12.885 -5.359 16.188 1.00 82.31 78 ILE A O 1
ATOM 609 N N . TRP A 1 79 ? -14.866 -4.707 17.011 1.00 82.12 79 TRP A N 1
ATOM 610 C CA . TRP A 1 79 ? -15.586 -4.842 15.741 1.00 82.12 79 TRP A CA 1
ATOM 611 C C . TRP A 1 79 ? -15.090 -3.856 14.689 1.00 82.12 79 TRP A C 1
ATOM 613 O O . TRP A 1 79 ? -14.842 -4.245 13.548 1.00 82.12 79 TRP A O 1
ATOM 623 N N . VAL A 1 80 ? -14.888 -2.599 15.084 1.00 79.00 80 VAL A N 1
ATOM 624 C CA . VAL A 1 80 ? -14.330 -1.569 14.200 1.00 79.00 80 VAL A CA 1
ATOM 625 C C . VAL A 1 80 ? -12.904 -1.935 13.783 1.00 79.00 80 VAL A C 1
ATOM 627 O O . VAL A 1 80 ? -12.584 -1.878 12.599 1.00 79.00 80 VAL A O 1
ATOM 630 N N . GLY A 1 81 ? -12.061 -2.382 14.718 1.00 80.00 81 GLY A N 1
ATOM 631 C CA . GLY A 1 81 ? -10.703 -2.839 14.416 1.00 80.00 81 GLY A CA 1
ATOM 632 C C . GLY A 1 81 ? -10.686 -4.019 13.442 1.00 80.00 81 GLY A C 1
ATOM 633 O O . GLY A 1 81 ? -9.936 -4.011 12.469 1.00 80.00 81 GLY A O 1
ATOM 634 N N . MET A 1 82 ? -11.566 -4.999 13.639 1.00 86.19 82 MET A N 1
ATOM 635 C CA . MET A 1 82 ? -11.710 -6.144 12.740 1.00 86.19 82 MET A CA 1
ATOM 636 C C . MET A 1 82 ? -12.181 -5.728 11.342 1.00 86.19 82 MET A C 1
ATOM 638 O O . MET A 1 82 ? -11.621 -6.194 10.349 1.00 86.19 82 MET A O 1
ATOM 642 N N . PHE A 1 83 ? -13.144 -4.808 11.249 1.00 83.38 83 PHE A N 1
ATOM 643 C CA . PHE A 1 83 ? -13.563 -4.230 9.972 1.00 83.38 83 PHE A CA 1
ATOM 644 C C . PHE A 1 83 ? -12.389 -3.558 9.249 1.00 83.38 83 PHE A C 1
ATOM 646 O O . PHE A 1 83 ? -12.173 -3.816 8.068 1.00 83.38 83 PHE A O 1
ATOM 653 N N . VAL A 1 84 ? -11.584 -2.763 9.959 1.00 80.75 84 VAL A N 1
ATOM 654 C CA . VAL A 1 84 ? -10.406 -2.085 9.393 1.00 80.75 84 VAL A CA 1
ATOM 655 C C . VAL A 1 84 ? -9.367 -3.088 8.891 1.00 80.75 84 VAL A C 1
ATOM 657 O O . VAL A 1 84 ? -8.812 -2.889 7.812 1.00 80.75 84 VAL A O 1
ATOM 660 N N . ILE A 1 85 ? -9.124 -4.182 9.619 1.00 84.75 85 ILE A N 1
ATOM 661 C CA . ILE A 1 85 ? -8.199 -5.240 9.185 1.00 84.75 85 ILE A CA 1
ATOM 662 C C . ILE A 1 85 ? -8.688 -5.871 7.877 1.00 84.75 85 ILE A C 1
ATOM 664 O O . ILE A 1 85 ? -7.932 -5.931 6.907 1.00 84.75 85 ILE A O 1
ATOM 668 N N . VAL A 1 86 ? -9.953 -6.298 7.823 1.00 86.94 86 VAL A N 1
ATOM 669 C CA . VAL A 1 86 ? -10.541 -6.902 6.614 1.00 86.94 86 VAL A CA 1
ATOM 670 C C . VAL A 1 86 ? -10.508 -5.918 5.445 1.00 86.94 86 VAL A C 1
ATOM 672 O O . VAL A 1 86 ? -10.116 -6.283 4.338 1.00 86.94 86 VAL A O 1
ATOM 675 N N . PHE A 1 87 ? -10.857 -4.657 5.692 1.00 80.38 87 PHE A N 1
ATOM 676 C CA . PHE A 1 87 ? -10.833 -3.601 4.686 1.00 80.38 87 PHE A CA 1
ATOM 677 C C . PHE A 1 87 ? -9.415 -3.330 4.162 1.00 80.38 87 PHE A C 1
ATOM 679 O O . PHE A 1 87 ? -9.219 -3.186 2.956 1.00 80.38 87 PHE A O 1
ATOM 686 N N . SER A 1 88 ? -8.411 -3.343 5.043 1.00 79.38 88 SER A N 1
ATOM 687 C CA . SER A 1 88 ? -6.997 -3.221 4.674 1.00 79.38 88 SER A CA 1
ATOM 688 C C . SER A 1 88 ? -6.545 -4.373 3.772 1.00 79.38 88 SER A C 1
ATOM 690 O O . SER A 1 88 ? -5.915 -4.137 2.737 1.00 79.38 88 SER A O 1
ATOM 692 N N . PHE A 1 89 ? -6.931 -5.615 4.094 1.00 82.62 89 PHE A N 1
ATOM 693 C CA . PHE A 1 89 ? -6.656 -6.770 3.234 1.00 82.62 89 PHE A CA 1
ATOM 694 C C . PHE A 1 89 ? -7.357 -6.656 1.882 1.00 82.62 89 PHE A C 1
ATOM 696 O O . PHE A 1 89 ? -6.712 -6.871 0.861 1.00 82.62 89 PHE A O 1
ATOM 703 N N . LEU A 1 90 ? -8.636 -6.274 1.852 1.00 83.31 90 LEU A N 1
ATOM 704 C CA . LEU A 1 90 ? -9.383 -6.088 0.606 1.00 83.31 90 LEU A CA 1
ATOM 705 C C . LEU A 1 90 ? -8.725 -5.050 -0.301 1.00 83.31 90 LEU A C 1
ATOM 707 O O . LEU A 1 90 ? -8.509 -5.327 -1.477 1.00 83.31 90 LEU A O 1
ATOM 711 N N . ILE A 1 91 ? -8.354 -3.887 0.236 1.00 75.81 91 ILE A N 1
ATOM 712 C CA . ILE A 1 91 ? -7.667 -2.849 -0.542 1.00 75.81 91 ILE A CA 1
ATOM 713 C C . ILE A 1 91 ? -6.309 -3.342 -1.023 1.00 75.81 91 ILE A C 1
ATOM 715 O O . ILE A 1 91 ? -5.977 -3.148 -2.189 1.00 75.81 91 ILE A O 1
ATOM 719 N N . THR A 1 92 ? -5.543 -4.013 -0.162 1.00 78.81 92 THR A N 1
ATOM 720 C CA . THR A 1 92 ? -4.250 -4.591 -0.546 1.00 78.81 92 THR A CA 1
ATOM 721 C C . THR A 1 92 ? -4.413 -5.618 -1.671 1.00 78.81 92 THR A C 1
ATOM 723 O O . THR A 1 92 ? -3.659 -5.580 -2.641 1.00 78.81 92 THR A O 1
ATOM 726 N N . LEU A 1 93 ? -5.421 -6.493 -1.596 1.00 78.00 93 LEU A N 1
ATOM 727 C CA . LEU A 1 93 ? -5.710 -7.489 -2.630 1.00 78.00 93 LEU A CA 1
ATOM 728 C C . LEU A 1 93 ? -6.156 -6.844 -3.943 1.00 78.00 93 LEU A C 1
ATOM 730 O O . LEU A 1 93 ? -5.612 -7.177 -4.993 1.00 78.00 93 LEU A O 1
ATOM 734 N N . VAL A 1 94 ? -7.116 -5.917 -3.893 1.00 77.31 94 VAL A N 1
ATOM 735 C CA . VAL A 1 94 ? -7.591 -5.183 -5.075 1.00 77.31 94 VAL A CA 1
ATOM 736 C C . VAL A 1 94 ? -6.434 -4.421 -5.714 1.00 77.31 94 VAL A C 1
ATOM 738 O O . VAL A 1 94 ? -6.290 -4.451 -6.932 1.00 77.31 94 VAL A O 1
ATOM 741 N N . TYR A 1 95 ? -5.570 -3.802 -4.909 1.00 70.62 95 TYR A N 1
ATOM 742 C CA . TYR A 1 95 ? -4.369 -3.127 -5.388 1.00 70.62 95 TYR A CA 1
ATOM 743 C C . TYR A 1 95 ? -3.415 -4.088 -6.099 1.00 70.62 95 TYR A C 1
ATOM 745 O O . TYR A 1 95 ? -3.020 -3.801 -7.224 1.00 70.62 95 TYR A O 1
ATOM 753 N N . VAL A 1 96 ? -3.060 -5.225 -5.489 1.00 71.19 96 VAL A N 1
ATOM 754 C CA . VAL A 1 96 ? -2.163 -6.216 -6.113 1.00 71.19 96 VAL A CA 1
ATOM 755 C C . VAL A 1 96 ? -2.772 -6.752 -7.407 1.00 71.19 96 VAL A C 1
ATOM 757 O O . VAL A 1 96 ? -2.068 -6.887 -8.404 1.00 71.19 96 VAL A O 1
ATOM 760 N N . TRP A 1 97 ? -4.082 -6.994 -7.429 1.00 68.62 97 TRP A N 1
ATOM 761 C CA . TRP A 1 97 ? -4.777 -7.474 -8.619 1.00 68.62 97 TRP A CA 1
ATOM 762 C C . TRP A 1 97 ? -4.771 -6.438 -9.750 1.00 68.62 97 TRP A C 1
ATOM 764 O O . TRP A 1 97 ? -4.416 -6.757 -10.885 1.00 68.62 97 TRP A O 1
ATOM 774 N N . LEU A 1 98 ? -5.069 -5.175 -9.434 1.00 68.88 98 LEU A N 1
ATOM 775 C CA . LEU A 1 98 ? -5.070 -4.084 -10.407 1.00 68.88 98 LEU A CA 1
ATOM 776 C C . LEU A 1 98 ? -3.650 -3.727 -10.879 1.00 68.88 98 LEU A C 1
ATOM 778 O O . LEU A 1 98 ? -3.450 -3.410 -12.051 1.00 68.88 98 LEU A O 1
ATOM 782 N N . ALA A 1 99 ? -2.663 -3.795 -9.983 1.00 65.25 99 ALA A N 1
ATOM 783 C CA . ALA A 1 99 ? -1.255 -3.583 -10.298 1.00 65.25 99 ALA A CA 1
ATOM 784 C C . ALA A 1 99 ? -0.727 -4.681 -11.227 1.00 65.25 99 ALA A C 1
ATOM 786 O O . ALA A 1 99 ? -0.044 -4.365 -12.197 1.00 65.25 99 ALA A O 1
ATOM 787 N N . ASN A 1 100 ? -1.086 -5.942 -10.983 1.00 59.66 100 ASN A N 1
ATOM 788 C CA . ASN A 1 100 ? -0.650 -7.058 -11.818 1.00 59.66 100 ASN A CA 1
ATOM 789 C C . ASN A 1 100 ? -1.319 -7.035 -13.204 1.00 59.66 100 ASN A C 1
ATOM 791 O O . ASN A 1 100 ? -0.622 -7.158 -14.208 1.00 59.66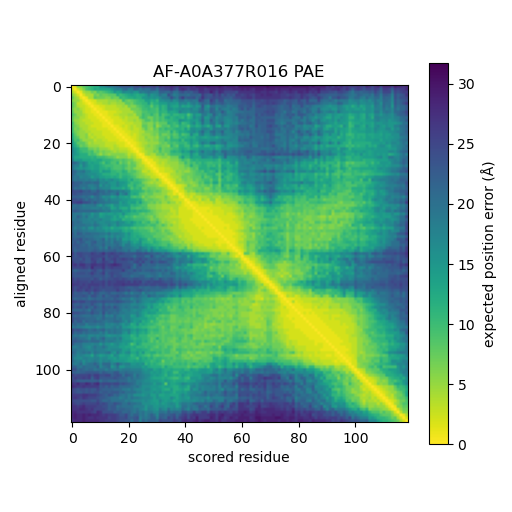 100 ASN A O 1
ATOM 795 N N . GLY A 1 101 ? -2.628 -6.764 -13.290 1.00 61.72 101 GLY A N 1
ATOM 796 C CA . GLY A 1 101 ? -3.345 -6.748 -14.575 1.00 61.72 101 GLY A CA 1
ATOM 797 C C . GLY A 1 101 ? -2.882 -5.648 -15.541 1.00 61.72 101 GLY A C 1
ATOM 798 O O . GLY A 1 101 ? -2.724 -5.887 -16.736 1.00 61.72 101 GLY A O 1
ATOM 799 N N . LYS A 1 102 ? -2.577 -4.446 -15.033 1.00 58.06 102 LYS A N 1
ATOM 800 C CA . LYS A 1 102 ? -2.124 -3.316 -15.870 1.00 58.06 102 LYS A CA 1
ATOM 801 C C . LYS A 1 102 ? -0.682 -3.459 -16.376 1.00 58.06 102 LYS A C 1
ATOM 803 O O . LYS A 1 102 ? -0.283 -2.751 -17.300 1.00 58.06 102 LYS A O 1
ATOM 808 N N . PHE A 1 103 ? 0.104 -4.339 -15.758 1.00 53.19 103 PHE A N 1
ATOM 809 C CA . PHE A 1 103 ? 1.447 -4.691 -16.218 1.00 53.19 103 PHE A CA 1
ATOM 810 C C . PHE A 1 103 ? 1.413 -5.699 -17.368 1.00 53.19 103 PHE A C 1
ATOM 812 O O . PHE A 1 103 ? 2.247 -5.626 -18.273 1.00 53.19 103 PHE A O 1
ATOM 819 N N . GLU A 1 104 ? 0.454 -6.618 -17.347 1.00 53.66 104 GLU A N 1
ATOM 820 C CA . GLU A 1 104 ? 0.387 -7.739 -18.283 1.00 53.66 104 GLU A CA 1
ATOM 821 C C . GLU A 1 104 ? -0.068 -7.304 -19.685 1.00 53.66 104 GLU A C 1
ATOM 823 O O . GLU A 1 104 ? 0.548 -7.697 -20.676 1.00 53.66 104 GLU A O 1
ATOM 828 N N . GLU A 1 105 ? -1.044 -6.394 -19.769 1.00 56.84 105 GLU A N 1
ATOM 829 C CA . GLU A 1 105 ? -1.591 -5.888 -21.040 1.00 56.84 105 GLU A CA 1
ATOM 830 C C . GLU A 1 105 ? -0.534 -5.133 -21.875 1.00 56.84 105 GLU A C 1
ATOM 832 O O . GLU A 1 105 ? -0.383 -5.366 -23.071 1.00 56.84 105 GLU A O 1
ATOM 837 N N . MET A 1 106 ? 0.304 -4.312 -21.234 1.00 53.75 106 MET A N 1
ATOM 838 C CA . MET A 1 106 ? 1.356 -3.556 -21.931 1.00 53.75 106 MET A CA 1
ATOM 839 C C . MET A 1 106 ? 2.658 -4.343 -22.134 1.00 53.75 106 MET A C 1
ATOM 841 O O . MET A 1 106 ? 3.397 -4.060 -23.078 1.00 53.75 106 MET A O 1
ATOM 845 N N . THR A 1 107 ? 2.965 -5.326 -21.275 1.00 55.28 107 THR A N 1
ATOM 846 C CA . THR A 1 107 ? 4.109 -6.231 -21.510 1.00 55.28 107 THR A CA 1
ATOM 847 C C . THR A 1 107 ? 3.852 -7.075 -22.752 1.00 55.28 107 THR A C 1
ATOM 849 O O . THR A 1 107 ? 4.759 -7.250 -23.566 1.00 55.28 107 THR A O 1
ATOM 852 N N . GLN A 1 108 ? 2.612 -7.537 -22.943 1.00 58.22 108 GLN A N 1
ATOM 853 C CA . GLN A 1 108 ? 2.223 -8.215 -24.176 1.00 58.22 108 GLN A CA 1
ATOM 854 C C . GLN A 1 108 ? 2.387 -7.314 -25.399 1.00 58.22 108 GLN A C 1
ATOM 856 O O . GLN A 1 108 ? 2.911 -7.773 -26.408 1.00 58.22 108 GLN A O 1
ATOM 861 N N . GLU A 1 109 ? 2.013 -6.039 -25.314 1.00 59.53 109 GLU A N 1
ATOM 862 C CA . GLU A 1 109 ? 2.110 -5.110 -26.445 1.00 59.53 109 GLU A CA 1
ATOM 863 C C . GLU A 1 109 ? 3.571 -4.787 -26.814 1.00 59.53 109 GLU A C 1
ATOM 865 O O . GLU A 1 109 ? 3.959 -4.897 -27.978 1.00 59.53 109 GLU A O 1
ATOM 870 N N . ALA A 1 110 ? 4.426 -4.528 -25.819 1.00 58.81 110 ALA A N 1
ATOM 871 C CA . ALA A 1 110 ? 5.849 -4.253 -26.031 1.00 58.81 110 ALA A CA 1
ATOM 872 C C . ALA A 1 110 ? 6.638 -5.473 -26.549 1.00 58.81 110 ALA A C 1
ATOM 874 O O . ALA A 1 110 ? 7.532 -5.321 -27.381 1.00 58.81 110 ALA A O 1
ATOM 875 N N . VAL A 1 111 ? 6.316 -6.686 -26.082 1.00 60.56 111 VAL A N 1
ATOM 876 C CA . VAL A 1 111 ? 6.918 -7.937 -26.586 1.00 60.56 111 VAL A CA 1
ATOM 877 C C . VAL A 1 111 ? 6.435 -8.246 -28.004 1.00 60.56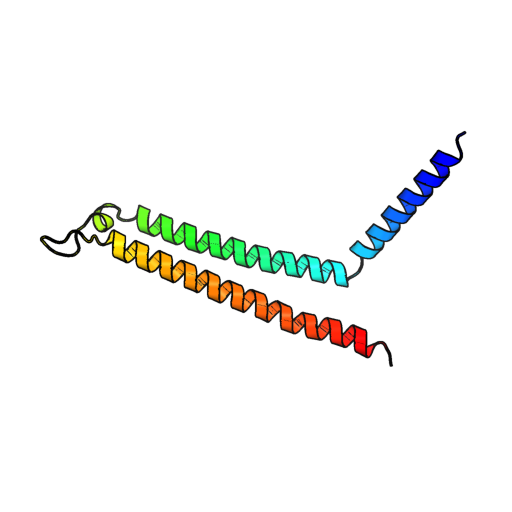 111 VAL A C 1
ATOM 879 O O . VAL A 1 111 ? 7.187 -8.764 -28.830 1.00 60.56 111 VAL A O 1
ATOM 882 N N . ARG A 1 112 ? 5.184 -7.906 -28.321 1.00 58.31 112 ARG A N 1
ATOM 883 C CA . ARG A 1 112 ? 4.616 -8.113 -29.653 1.00 58.31 112 ARG A CA 1
ATOM 884 C C . ARG A 1 112 ? 5.232 -7.175 -30.687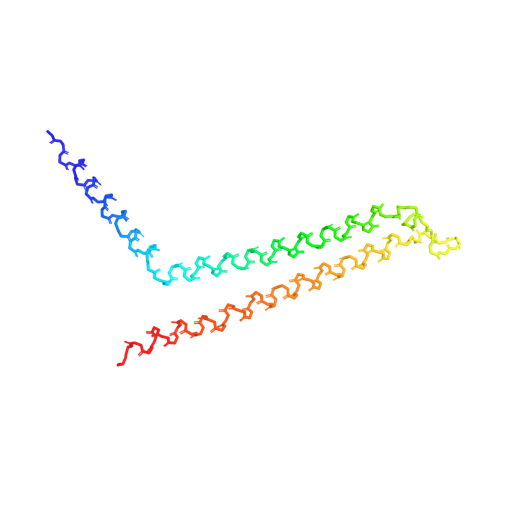 1.00 58.31 112 ARG A C 1
ATOM 886 O O . ARG A 1 112 ? 5.481 -7.624 -31.802 1.00 58.31 112 ARG A O 1
ATOM 893 N N . GLU A 1 113 ? 5.529 -5.925 -30.333 1.00 58.66 113 GLU A N 1
ATOM 894 C CA . GLU A 1 113 ? 6.235 -4.991 -31.223 1.00 58.66 113 GLU A CA 1
ATOM 895 C C . GLU A 1 113 ? 7.689 -5.407 -31.483 1.00 58.66 113 GLU A C 1
ATOM 897 O O . GLU A 1 113 ? 8.138 -5.357 -32.628 1.00 58.66 113 GLU A O 1
ATOM 902 N N . THR A 1 114 ? 8.420 -5.882 -30.469 1.00 59.44 114 THR A N 1
ATOM 903 C CA . THR A 1 114 ? 9.811 -6.331 -30.658 1.00 59.44 114 THR A CA 1
ATOM 904 C C . THR A 1 114 ? 9.915 -7.632 -31.453 1.00 59.44 114 THR A C 1
ATOM 906 O O . THR A 1 114 ? 10.840 -7.764 -32.248 1.00 59.44 114 THR A O 1
ATOM 909 N N . LEU A 1 115 ? 8.955 -8.554 -31.314 1.00 56.66 115 LEU A N 1
ATOM 910 C CA . LEU A 1 115 ? 8.893 -9.791 -32.110 1.00 56.66 115 LEU A CA 1
ATOM 911 C C . LEU A 1 115 ? 8.328 -9.585 -33.527 1.00 56.66 115 LEU A C 1
ATOM 913 O O . LEU A 1 115 ? 8.614 -10.378 -34.421 1.00 56.66 115 LEU A O 1
ATOM 917 N N . SER A 1 116 ? 7.519 -8.545 -33.754 1.00 54.00 116 SER A N 1
ATOM 918 C CA . SER A 1 116 ? 6.948 -8.252 -35.082 1.00 54.00 116 SER A CA 1
ATOM 919 C C . SER A 1 116 ? 7.860 -7.386 -35.955 1.00 54.00 116 SER A C 1
ATOM 921 O O . SER A 1 116 ? 7.663 -7.345 -37.164 1.00 54.00 116 SER A O 1
ATOM 923 N N . GLY A 1 117 ? 8.868 -6.727 -35.372 1.00 47.03 117 GLY A N 1
ATOM 924 C CA . GLY A 1 117 ? 9.911 -6.001 -36.106 1.00 47.03 117 GLY A CA 1
ATOM 925 C C . GLY A 1 117 ? 10.995 -6.890 -36.732 1.00 47.03 117 GLY A C 1
ATOM 926 O O . GLY A 1 117 ? 11.930 -6.361 -37.327 1.00 47.03 117 GLY A O 1
ATOM 927 N N . GLU A 1 118 ? 10.886 -8.216 -36.592 1.00 47.19 118 GLU A N 1
ATOM 928 C CA . GLU A 1 118 ? 11.842 -9.209 -37.105 1.00 47.19 118 GLU A CA 1
ATOM 929 C C . GLU A 1 118 ? 11.291 -10.018 -38.304 1.00 47.19 118 GLU A C 1
ATOM 931 O O . GLU A 1 118 ? 11.651 -11.180 -38.501 1.00 47.19 118 GLU A O 1
ATOM 936 N N . LYS A 1 119 ? 10.397 -9.429 -39.112 1.00 37.16 119 LYS A N 1
ATOM 937 C CA . LYS A 1 119 ? 9.964 -9.992 -40.404 1.00 37.16 119 LYS A CA 1
ATOM 938 C C . LYS A 1 119 ? 10.046 -8.979 -41.533 1.00 37.16 119 LYS A C 1
ATOM 940 O O . LYS A 1 119 ? 9.610 -7.829 -41.317 1.00 37.16 119 LYS A O 1
#

Solvent-accessible surface area (backbone atoms only — not comparable to full-atom values): 6632 Å² total; per-residue (Å²): 134,68,66,70,58,54,55,52,49,53,51,51,52,51,50,52,51,50,50,51,52,54,63,67,32,68,69,47,50,50,53,52,52,50,54,49,53,54,51,48,55,51,54,52,49,54,48,52,54,52,52,53,51,51,50,58,52,69,74,46,59,68,57,35,69,32,56,74,42,95,92,48,92,55,30,43,37,56,57,53,50,51,50,50,52,54,50,51,50,51,52,51,49,54,47,54,50,54,56,52,56,66,48,50,63,52,49,52,50,56,52,48,53,63,64,60,72,74,114

Nearest PDB structures (foldseek):
  5ip0-assembly1_D  TM=4.665E-01  e=6.451E+00  Aeromonas hydrophila
  4ke2-assembly2_B  TM=4.726E-01  e=7.985E+00  Pseudopleuronectes americanus

Foldseek 3Di:
DDPVVVVVVVVVVVVVVVVVVVCPDVVNVVVVVLVVVLVVVVVVLVVVLVVVVVVVCVPCVVQQVDDPDDVDPDGVVVVVVVVSVVVVVVSVVVSVVVSVVVVVVVVVVVVCVVVVVPD